Protein AF-A0A8T0EIS7-F1 (afdb_monomer_lite)

Radius of gyration: 14.75 Å; chains: 1; bounding box: 43×29×35 Å

Secondary structure (DSSP, 8-state):
-HHHHHHHHHHHTT-TT------BSSSTTTTPPPPHHHHHHHHHTT--------B--TTGGGS--TTT--TT--S----GGGG-SSS-S-----TTSSSSHHHHHHHHHHHHHHHHHHHHH-

Organism: Argiope bruennichi (NCBI:txid94029)

Sequence (122 aa):
MAEAVFAHLVRERIIEKWLIDSAATSDYHTGENPDSRAQSVMESHSIHMNHRARPLTANDFRKDIKRQAPKNCKAKILLLGDYDPEGPCIIEDPYYGVGDEGFEKVYEQCMRCCKAFLDKES

Foldseek 3Di:
DLQQLLVVVCVVVVPPPDDTDDEDQDCPQAQHFPDVLLQVLCVVVVGHGDHGYHHDDVVCLCADDDPPHDPDHDHDDDQLLVQQPPDDSDLDDCPPPDGNVSSNSSSVSSNRSSVSVVVVVD

InterPro domains:
  IPR023485 Phosphotyrosine protein phosphatase I [PF01451] (1-118)
  IPR023485 Phosphotyrosine protein phosphatase I [SM00226] (1-120)
  IPR036196 Phosphotyrosine protein phosphatase I superfamily [SSF52788] (1-119)
  IPR050438 Low Molecular Weight Phosphotyrosine Protein Phosphatase [PTHR11717] (1-120)

pLDDT: mean 87.35, std 12.49, range [50.53, 97.31]

Structure (mmCIF, N/CA/C/O backbone):
data_AF-A0A8T0EIS7-F1
#
_entry.id   AF-A0A8T0EIS7-F1
#
loop_
_atom_site.group_PDB
_atom_site.id
_atom_site.type_symbol
_atom_site.label_atom_id
_atom_site.label_alt_id
_atom_site.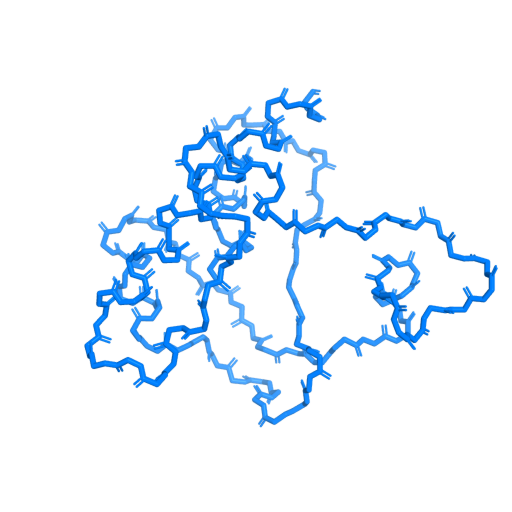label_comp_id
_atom_site.label_asym_id
_atom_site.label_entity_id
_atom_site.label_seq_id
_atom_site.pdbx_PDB_ins_code
_atom_site.Cartn_x
_atom_site.Cartn_y
_atom_site.Cartn_z
_atom_site.occupancy
_atom_site.B_iso_or_equiv
_atom_site.auth_seq_id
_atom_site.auth_comp_id
_atom_site.auth_asym_id
_atom_site.auth_atom_id
_atom_site.pdbx_PDB_model_num
ATOM 1 N N . MET A 1 1 ? 3.114 -1.698 -2.182 1.00 95.25 1 MET A N 1
ATOM 2 C CA . MET A 1 1 ? 3.823 -1.155 -1.001 1.00 95.25 1 MET A CA 1
ATOM 3 C C . MET A 1 1 ? 2.844 -0.795 0.109 1.00 95.25 1 MET A C 1
ATOM 5 O O . MET A 1 1 ? 2.935 -1.406 1.163 1.00 95.25 1 MET A O 1
ATOM 9 N N . ALA A 1 2 ? 1.857 0.079 -0.141 1.00 96.75 2 ALA A N 1
ATOM 10 C CA . ALA A 1 2 ? 0.849 0.487 0.852 1.00 96.75 2 ALA A CA 1
ATOM 11 C C . ALA A 1 2 ? 0.180 -0.676 1.621 1.00 96.75 2 ALA A C 1
ATOM 13 O O . ALA A 1 2 ? 0.142 -0.644 2.845 1.00 96.75 2 ALA A O 1
ATOM 14 N N . GLU A 1 3 ? -0.279 -1.728 0.929 1.00 96.81 3 GLU A N 1
ATOM 15 C CA . GLU A 1 3 ? -0.871 -2.925 1.562 1.00 96.81 3 GLU A CA 1
ATOM 16 C C . GLU A 1 3 ? 0.059 -3.555 2.605 1.00 96.81 3 GLU A C 1
ATOM 18 O O . GLU A 1 3 ? -0.331 -3.766 3.751 1.00 96.81 3 GLU A O 1
ATOM 23 N N . ALA A 1 4 ? 1.303 -3.830 2.211 1.00 96.75 4 ALA A N 1
ATOM 24 C CA . ALA A 1 4 ? 2.280 -4.489 3.065 1.00 96.75 4 ALA A CA 1
ATOM 25 C C . ALA A 1 4 ? 2.693 -3.602 4.249 1.00 96.75 4 ALA A C 1
ATOM 27 O O . ALA A 1 4 ? 2.795 -4.105 5.366 1.00 96.75 4 ALA A O 1
ATOM 28 N N . VAL A 1 5 ? 2.847 -2.289 4.028 1.00 97.31 5 VAL A N 1
ATOM 29 C CA . VAL A 1 5 ? 3.090 -1.303 5.095 1.00 97.31 5 VAL A CA 1
ATOM 30 C C . VAL A 1 5 ? 1.941 -1.289 6.102 1.00 97.31 5 VAL A C 1
ATOM 32 O O . VAL A 1 5 ? 2.166 -1.425 7.303 1.00 97.31 5 VAL A O 1
ATOM 35 N N . PHE A 1 6 ? 0.697 -1.173 5.633 1.00 96.50 6 PHE A N 1
ATOM 36 C CA . PHE A 1 6 ? -0.458 -1.124 6.526 1.00 96.50 6 PHE A CA 1
ATOM 37 C C . PHE A 1 6 ? -0.625 -2.437 7.301 1.00 96.50 6 PHE A C 1
ATOM 39 O O . PHE A 1 6 ? -0.831 -2.425 8.513 1.00 96.50 6 PHE A O 1
ATOM 46 N N . ALA A 1 7 ? -0.452 -3.579 6.631 1.00 95.12 7 ALA A N 1
ATOM 47 C CA . ALA A 1 7 ? -0.494 -4.887 7.273 1.00 95.12 7 ALA A CA 1
ATOM 48 C C . ALA A 1 7 ? 0.621 -5.075 8.311 1.00 95.12 7 ALA A C 1
ATOM 50 O O . ALA A 1 7 ? 0.397 -5.721 9.331 1.00 95.12 7 ALA A O 1
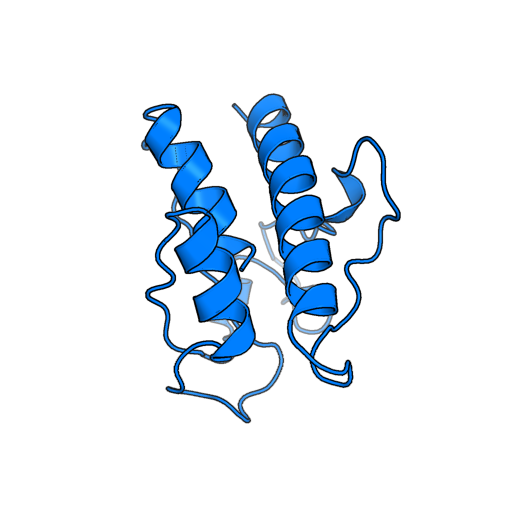ATOM 51 N N . HIS A 1 8 ? 1.813 -4.523 8.075 1.00 95.56 8 HIS A N 1
ATOM 52 C CA . HIS A 1 8 ? 2.894 -4.519 9.057 1.00 95.56 8 HIS A CA 1
ATOM 53 C C . HIS A 1 8 ? 2.494 -3.738 10.318 1.00 95.56 8 HIS A C 1
ATOM 55 O O . HIS A 1 8 ? 2.470 -4.324 11.398 1.00 95.56 8 HIS A O 1
ATOM 61 N N . LEU A 1 9 ? 2.041 -2.488 10.175 1.00 94.88 9 LEU A N 1
ATOM 62 C CA . LEU A 1 9 ? 1.617 -1.642 11.302 1.00 94.88 9 LEU A CA 1
ATOM 63 C C . LEU A 1 9 ? 0.463 -2.248 12.115 1.00 94.88 9 LEU A C 1
ATOM 65 O O . LEU A 1 9 ? 0.442 -2.181 13.343 1.00 94.88 9 LEU A O 1
ATOM 69 N N . VAL A 1 10 ? -0.509 -2.861 11.437 1.00 94.44 10 VAL A N 1
ATOM 70 C CA . VAL A 1 10 ? -1.638 -3.536 12.091 1.00 94.44 10 VAL A CA 1
ATOM 71 C C . VAL A 1 10 ? -1.171 -4.735 12.924 1.00 94.44 10 VAL A C 1
ATOM 73 O O . VAL A 1 10 ? -1.671 -4.933 14.035 1.00 94.44 10 VAL A O 1
ATOM 76 N N . ARG A 1 11 ? -0.196 -5.510 12.426 1.00 92.31 11 ARG A N 1
ATOM 77 C CA . ARG A 1 11 ? 0.397 -6.635 13.169 1.00 92.31 11 ARG A CA 1
ATOM 78 C C . ARG A 1 11 ? 1.207 -6.161 14.369 1.00 92.31 11 ARG A C 1
ATOM 80 O O . ARG A 1 11 ? 1.054 -6.738 15.439 1.00 92.31 11 ARG A O 1
ATOM 87 N N . GLU A 1 12 ? 2.006 -5.105 14.222 1.00 92.31 12 GLU A N 1
ATOM 88 C CA . GLU A 1 12 ? 2.786 -4.535 15.333 1.00 92.31 12 GLU A CA 1
ATOM 89 C C . GLU A 1 12 ? 1.899 -4.076 16.497 1.00 92.31 12 GLU A C 1
ATOM 91 O O . GLU A 1 12 ? 2.284 -4.189 17.659 1.00 92.31 12 GLU A O 1
ATOM 96 N N .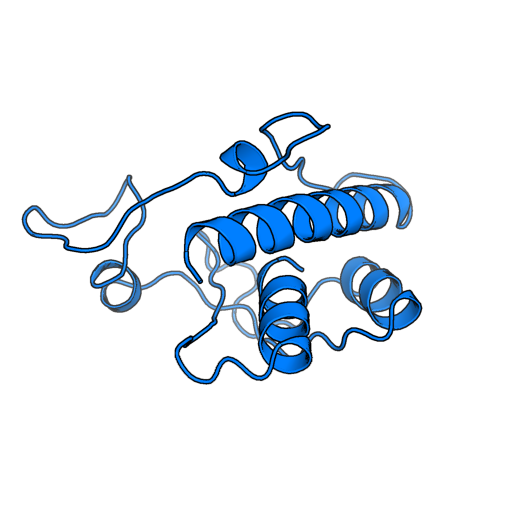 ARG A 1 13 ? 0.688 -3.596 16.196 1.00 91.38 13 ARG A N 1
ATOM 97 C CA . ARG A 1 13 ? -0.287 -3.155 17.204 1.00 91.38 13 ARG A CA 1
ATOM 98 C C . ARG A 1 13 ? -1.260 -4.240 17.664 1.00 91.38 13 ARG A C 1
ATOM 100 O O . ARG A 1 13 ? -2.089 -3.962 18.525 1.00 91.38 13 ARG A O 1
ATOM 107 N N . ILE A 1 14 ? -1.175 -5.451 17.107 1.00 87.81 14 ILE A N 1
ATOM 108 C CA . ILE A 1 14 ? -2.038 -6.595 17.450 1.00 87.81 14 ILE A CA 1
ATOM 109 C C . ILE A 1 14 ? -3.532 -6.256 17.247 1.00 87.81 14 ILE A C 1
ATOM 111 O O . ILE A 1 14 ? -4.389 -6.528 18.085 1.00 87.81 14 ILE A O 1
ATOM 115 N N . ILE A 1 15 ? -3.861 -5.613 16.120 1.00 84.69 15 ILE A N 1
ATOM 116 C CA . ILE A 1 15 ? -5.236 -5.204 15.804 1.00 84.69 15 ILE A CA 1
ATOM 117 C C . ILE A 1 15 ? -5.852 -6.185 14.794 1.00 84.69 15 ILE A C 1
ATOM 119 O O . ILE A 1 15 ? -5.688 -6.042 13.588 1.00 84.69 15 ILE A O 1
ATOM 123 N N . GLU A 1 16 ? -6.646 -7.149 15.254 1.00 80.56 16 GLU A N 1
ATOM 124 C CA . GLU A 1 16 ? -7.218 -8.199 14.383 1.00 80.56 16 GLU A CA 1
ATOM 125 C C . GLU A 1 16 ? -8.479 -7.775 13.596 1.00 80.56 16 GLU A C 1
ATOM 127 O O . GLU A 1 16 ? -9.115 -8.590 12.931 1.00 80.56 16 GLU A O 1
ATOM 132 N N . LYS A 1 17 ? -8.861 -6.490 13.636 1.00 88.06 17 LYS A N 1
ATOM 133 C CA . LYS A 1 17 ? -10.116 -5.996 13.030 1.00 88.06 17 LYS A CA 1
ATOM 134 C C . LYS A 1 17 ? -10.051 -5.761 11.516 1.00 88.06 17 LYS A C 1
ATOM 136 O O . LYS A 1 17 ? -11.078 -5.481 10.898 1.00 88.06 17 LYS A O 1
ATOM 141 N N . TRP A 1 18 ? -8.862 -5.824 10.921 1.00 89.81 18 TRP A N 1
ATOM 142 C CA . TRP A 1 18 ? -8.631 -5.378 9.548 1.00 89.81 18 TRP A CA 1
ATOM 143 C C . TRP A 1 18 ? -8.484 -6.541 8.567 1.00 89.81 18 TRP A C 1
ATOM 145 O O . TRP A 1 18 ? -7.688 -7.452 8.770 1.00 89.81 18 TRP A O 1
ATOM 155 N N . LEU A 1 19 ? -9.201 -6.445 7.446 1.00 90.56 19 LEU A N 1
ATOM 156 C CA . LEU A 1 19 ? -8.922 -7.209 6.232 1.00 90.56 19 LEU A CA 1
ATOM 157 C C . LEU A 1 19 ? -8.264 -6.262 5.223 1.00 90.56 19 LEU A C 1
ATOM 159 O O . LEU A 1 19 ? -8.862 -5.247 4.866 1.00 90.56 19 LEU A O 1
ATOM 163 N N . ILE A 1 20 ? -7.048 -6.594 4.792 1.00 93.19 20 ILE A N 1
ATOM 164 C CA . ILE A 1 20 ? -6.158 -5.714 4.023 1.00 93.19 20 ILE A CA 1
ATOM 165 C C . ILE A 1 20 ? -5.809 -6.413 2.708 1.00 93.19 20 ILE A C 1
ATOM 167 O O . ILE A 1 20 ? -5.521 -7.606 2.716 1.00 93.19 20 ILE A O 1
ATOM 171 N N . ASP A 1 21 ? -5.881 -5.681 1.599 1.00 94.12 21 ASP A N 1
ATOM 172 C CA . ASP A 1 21 ? -5.660 -6.187 0.240 1.00 94.12 21 ASP A CA 1
ATOM 173 C C . ASP A 1 21 ? -5.294 -5.011 -0.692 1.00 94.12 21 ASP A C 1
ATOM 175 O O . ASP A 1 21 ? -5.523 -3.848 -0.341 1.00 94.12 21 ASP A O 1
ATOM 179 N N . SER A 1 22 ? -4.765 -5.292 -1.884 1.00 94.06 22 SER A N 1
ATOM 180 C CA . SER A 1 22 ? -4.583 -4.309 -2.961 1.00 94.06 22 SER A CA 1
ATOM 181 C C . SER A 1 22 ? -5.123 -4.811 -4.302 1.00 94.06 22 SER A C 1
ATOM 183 O O . SER A 1 22 ? -5.486 -5.976 -4.464 1.00 94.06 22 SER A O 1
ATOM 185 N N . ALA A 1 23 ? -5.299 -3.888 -5.247 1.00 93.19 23 ALA A N 1
ATOM 186 C CA . ALA A 1 23 ? -5.780 -4.168 -6.595 1.00 93.19 23 ALA A CA 1
ATOM 187 C C . ALA A 1 23 ? -5.328 -3.062 -7.553 1.00 93.19 23 ALA A C 1
ATOM 189 O O . ALA A 1 23 ? -5.144 -1.912 -7.149 1.00 93.19 23 ALA A O 1
ATOM 190 N N . ALA A 1 24 ? -5.194 -3.403 -8.830 1.00 89.19 24 ALA A N 1
ATOM 191 C CA . ALA A 1 24 ? -4.849 -2.474 -9.894 1.00 89.19 24 ALA A CA 1
ATOM 192 C C . ALA A 1 24 ? -6.100 -1.990 -10.643 1.00 89.19 24 ALA A C 1
ATOM 194 O O . ALA A 1 24 ? -7.068 -2.723 -10.828 1.00 89.19 24 ALA A O 1
ATOM 195 N N . THR A 1 25 ? -6.079 -0.750 -11.127 1.00 85.56 25 THR A N 1
ATOM 196 C CA . THR A 1 25 ? -7.137 -0.212 -12.003 1.00 85.56 25 THR A CA 1
ATOM 197 C C . THR A 1 25 ? -7.047 -0.728 -13.442 1.00 85.56 25 THR A C 1
ATOM 199 O O . THR A 1 25 ? -7.992 -0.548 -14.208 1.00 85.56 25 THR A O 1
ATOM 202 N N . SER A 1 26 ? -5.928 -1.362 -13.802 1.00 84.56 26 SER A N 1
ATOM 203 C CA . SER A 1 26 ? -5.690 -2.041 -15.077 1.00 84.56 26 SER A CA 1
ATOM 204 C C . SER A 1 26 ? -5.346 -3.513 -14.842 1.00 84.56 26 SER A C 1
ATOM 206 O O . SER A 1 26 ? -5.044 -3.914 -13.719 1.00 84.56 26 SER A O 1
ATOM 208 N N . ASP A 1 27 ? -5.399 -4.318 -15.897 1.00 87.38 27 ASP A N 1
ATOM 209 C CA . ASP A 1 27 ? -5.149 -5.761 -15.875 1.00 87.38 27 ASP A CA 1
ATOM 210 C C . ASP A 1 27 ? -3.781 -6.165 -16.454 1.00 87.38 27 ASP A C 1
ATOM 212 O O . ASP A 1 27 ? -3.449 -7.351 -16.424 1.00 87.38 27 ASP A O 1
ATOM 216 N N . TYR A 1 28 ? -2.963 -5.206 -16.907 1.00 84.31 28 TYR A N 1
ATOM 217 C CA . TYR A 1 28 ? -1.684 -5.450 -17.594 1.00 84.31 28 TYR A CA 1
ATOM 218 C C . TYR A 1 28 ? -0.727 -6.385 -16.846 1.00 84.31 28 TYR A C 1
ATOM 220 O O . TYR A 1 28 ? -0.074 -7.208 -17.476 1.00 84.31 28 TYR A O 1
ATOM 228 N N . HIS A 1 29 ? -0.669 -6.273 -15.518 1.00 88.88 29 HIS A N 1
ATOM 229 C CA . HIS A 1 29 ? 0.262 -7.022 -14.668 1.00 88.88 29 HIS A CA 1
ATOM 230 C C . HIS A 1 29 ? -0.425 -8.143 -13.877 1.00 88.88 29 HIS A C 1
ATOM 232 O O . HIS A 1 29 ? 0.072 -8.585 -12.846 1.00 88.88 29 HIS A O 1
ATOM 238 N N . THR A 1 30 ? -1.610 -8.591 -14.301 1.00 93.00 30 THR A N 1
ATOM 239 C CA . THR A 1 30 ? -2.380 -9.588 -13.543 1.00 93.00 30 THR A CA 1
ATOM 240 C C . THR A 1 30 ? -1.585 -10.884 -13.336 1.00 93.00 30 THR A C 1
ATOM 242 O O . THR A 1 30 ? -1.123 -11.510 -14.284 1.00 93.00 30 THR A O 1
ATOM 245 N N . GLY A 1 31 ? -1.472 -11.320 -12.082 1.00 92.38 31 GLY A N 1
ATOM 246 C CA . GLY A 1 31 ? -0.754 -12.518 -11.647 1.00 92.38 31 GLY A CA 1
ATOM 247 C C . GLY A 1 31 ? 0.728 -12.294 -11.335 1.00 92.38 31 GLY A C 1
ATOM 248 O O . GLY A 1 31 ? 1.341 -13.156 -10.690 1.00 92.38 31 GLY A O 1
ATOM 249 N N . GLU A 1 32 ? 1.288 -11.153 -11.742 1.00 93.12 32 GLU A N 1
ATOM 250 C CA . GLU A 1 32 ? 2.693 -10.815 -11.531 1.00 93.12 32 GLU A CA 1
ATOM 251 C C . GLU A 1 32 ? 2.988 -10.484 -10.064 1.00 93.12 32 GLU A C 1
ATOM 253 O O . GLU A 1 32 ? 2.115 -10.084 -9.285 1.00 93.12 32 GLU A O 1
ATOM 258 N N . ASN A 1 33 ? 4.251 -10.682 -9.687 1.00 93.44 33 ASN A N 1
ATOM 259 C CA . ASN A 1 33 ? 4.766 -10.233 -8.401 1.00 93.44 33 ASN A CA 1
ATOM 260 C C . ASN A 1 33 ? 4.953 -8.703 -8.415 1.00 93.44 33 ASN A C 1
ATOM 262 O O . ASN A 1 33 ? 5.030 -8.107 -9.490 1.00 93.44 33 ASN A O 1
ATOM 266 N N .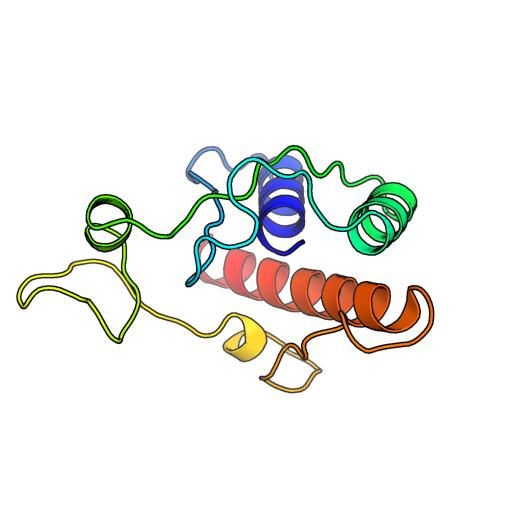 PRO A 1 34 ? 5.071 -8.055 -7.243 1.00 92.38 34 PRO A N 1
ATOM 267 C CA . PRO A 1 34 ? 5.399 -6.634 -7.171 1.00 92.38 34 PRO A CA 1
ATOM 268 C C . PRO A 1 34 ? 6.731 -6.319 -7.869 1.00 92.38 34 PRO A C 1
ATOM 270 O O . PRO A 1 34 ? 7.595 -7.188 -7.975 1.00 92.38 34 PRO A O 1
ATOM 273 N N . ASP A 1 35 ? 6.928 -5.072 -8.305 1.00 93.75 35 ASP A N 1
ATOM 274 C CA . ASP A 1 35 ? 8.197 -4.623 -8.902 1.00 93.75 35 ASP A CA 1
ATOM 275 C C . ASP A 1 35 ? 9.387 -4.990 -7.993 1.00 93.75 35 ASP A C 1
ATOM 277 O O . ASP A 1 35 ? 9.321 -4.820 -6.772 1.00 93.75 35 ASP A O 1
ATOM 281 N N . SER A 1 36 ? 10.470 -5.521 -8.564 1.00 94.38 36 SER A N 1
ATOM 282 C CA . SER A 1 36 ? 11.627 -5.981 -7.787 1.00 94.38 36 SER A CA 1
ATOM 283 C C . SER A 1 36 ? 12.299 -4.855 -6.998 1.00 94.38 36 SER A C 1
ATOM 285 O O . SER A 1 36 ? 12.829 -5.111 -5.920 1.00 94.38 36 SER A O 1
ATOM 287 N N . ARG A 1 37 ? 12.236 -3.606 -7.478 1.00 95.75 37 ARG A N 1
ATOM 288 C CA . ARG A 1 37 ? 12.740 -2.422 -6.762 1.00 95.75 37 ARG A CA 1
ATOM 289 C C . ARG A 1 37 ? 11.889 -2.131 -5.531 1.00 95.75 37 ARG A C 1
ATOM 291 O O . ARG A 1 37 ? 12.428 -1.906 -4.453 1.00 95.75 37 ARG A O 1
ATOM 298 N N . ALA A 1 38 ? 10.563 -2.225 -5.669 1.00 95.19 38 ALA A N 1
ATOM 299 C CA . ALA A 1 38 ? 9.646 -2.116 -4.536 1.00 95.19 38 ALA A CA 1
ATOM 300 C C . ALA A 1 38 ? 9.902 -3.222 -3.503 1.00 95.19 38 ALA A C 1
ATOM 302 O O . ALA A 1 38 ? 9.911 -2.944 -2.309 1.00 95.19 38 ALA A O 1
ATOM 303 N N . GLN A 1 39 ? 10.121 -4.461 -3.955 1.00 94.81 39 GLN A N 1
ATOM 304 C CA . GLN A 1 39 ? 10.452 -5.580 -3.067 1.00 94.81 39 GLN A CA 1
ATOM 305 C C . GLN A 1 39 ? 11.768 -5.328 -2.322 1.00 94.81 39 GLN A C 1
ATOM 307 O O . GLN A 1 39 ? 11.781 -5.423 -1.102 1.00 94.81 39 GLN A O 1
ATOM 312 N N . SER A 1 40 ? 12.826 -4.915 -3.028 1.00 95.38 40 SER A N 1
ATOM 313 C CA . SER A 1 40 ? 14.139 -4.611 -2.441 1.00 95.38 40 SER A CA 1
ATOM 314 C C . SER A 1 40 ? 14.065 -3.526 -1.362 1.00 95.38 40 SER A C 1
ATOM 316 O O . SER A 1 40 ? 14.630 -3.686 -0.282 1.00 95.38 40 SER A O 1
ATOM 318 N N . VAL A 1 41 ? 13.333 -2.438 -1.627 1.00 96.94 41 VAL A N 1
ATOM 319 C CA . VAL A 1 41 ? 13.086 -1.381 -0.633 1.00 96.94 41 VAL A CA 1
ATOM 320 C C . VAL A 1 41 ? 12.355 -1.942 0.581 1.00 96.94 41 VAL A C 1
ATOM 322 O O . VAL A 1 41 ? 12.784 -1.756 1.710 1.00 96.94 41 VAL A O 1
ATOM 325 N N . MET A 1 42 ? 11.266 -2.678 0.373 1.00 96.94 42 MET A N 1
ATOM 326 C CA . MET A 1 42 ? 10.477 -3.201 1.488 1.00 96.94 42 MET A CA 1
ATOM 327 C C . MET A 1 42 ? 11.256 -4.227 2.327 1.00 96.94 42 MET A C 1
ATOM 329 O O . MET A 1 42 ? 11.141 -4.226 3.552 1.00 96.94 42 MET A O 1
ATOM 333 N N . GLU A 1 43 ? 12.095 -5.050 1.693 1.00 95.88 43 GLU A N 1
ATOM 334 C CA . GLU A 1 43 ? 12.989 -5.998 2.364 1.00 95.88 43 GLU A CA 1
ATOM 335 C C . GLU A 1 43 ? 14.059 -5.301 3.212 1.00 95.88 43 GLU A C 1
ATOM 337 O O . GLU A 1 43 ? 14.336 -5.765 4.320 1.00 95.88 43 GLU A O 1
ATOM 342 N N . SER A 1 44 ? 14.612 -4.168 2.758 1.00 96.69 44 SER A N 1
ATOM 343 C CA . SER A 1 44 ? 15.575 -3.382 3.549 1.00 96.69 44 SER A CA 1
ATOM 344 C C . SER A 1 44 ? 14.962 -2.871 4.864 1.00 96.69 44 SER A C 1
ATOM 346 O O . SER A 1 44 ? 15.646 -2.792 5.886 1.00 96.69 44 SER A O 1
ATOM 348 N N . HIS A 1 45 ? 13.643 -2.648 4.867 1.00 96.69 45 HIS A N 1
ATOM 349 C CA . HIS A 1 45 ? 12.833 -2.294 6.038 1.00 96.69 45 HIS A CA 1
ATOM 350 C C . HIS A 1 45 ? 12.214 -3.504 6.755 1.00 96.69 45 HIS A C 1
ATOM 352 O O . HIS A 1 45 ? 11.372 -3.344 7.635 1.00 96.69 45 HIS A O 1
ATOM 358 N N . SER A 1 46 ? 12.622 -4.731 6.414 1.00 96.12 46 SER A N 1
ATOM 359 C CA . SER A 1 46 ? 12.102 -5.983 6.991 1.00 96.12 46 SER A CA 1
ATOM 360 C C . SER A 1 46 ? 10.592 -6.208 6.796 1.00 96.12 46 SER A C 1
ATOM 362 O O . SER A 1 46 ? 9.966 -6.987 7.524 1.00 96.12 46 SER A O 1
ATOM 364 N N . ILE A 1 47 ? 9.987 -5.574 5.788 1.00 95.81 47 ILE A N 1
ATOM 365 C CA . ILE A 1 47 ? 8.577 -5.749 5.434 1.00 95.81 47 ILE A CA 1
ATOM 366 C C . ILE A 1 47 ? 8.471 -6.620 4.187 1.00 95.81 47 ILE A C 1
ATOM 368 O O . ILE A 1 47 ? 8.880 -6.253 3.092 1.00 95.81 47 ILE A O 1
ATOM 372 N N . HIS A 1 48 ? 7.836 -7.777 4.332 1.00 90.81 48 HIS A N 1
ATOM 373 C CA . HIS A 1 48 ? 7.661 -8.698 3.216 1.00 90.81 48 HIS A CA 1
ATOM 374 C C . HIS A 1 48 ? 6.426 -8.330 2.390 1.00 90.81 48 HIS A C 1
ATOM 376 O O . HIS A 1 48 ? 5.323 -8.172 2.923 1.00 90.81 48 HIS A O 1
ATOM 382 N N . MET A 1 49 ? 6.600 -8.251 1.071 1.00 90.56 49 MET A N 1
ATOM 383 C CA . MET A 1 49 ? 5.504 -8.114 0.118 1.00 90.56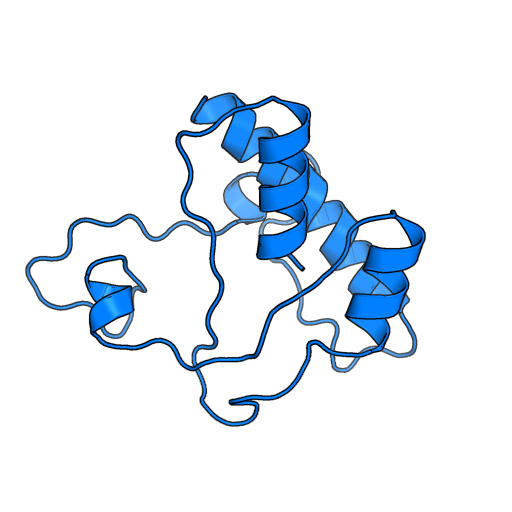 49 MET A CA 1
ATOM 384 C C . MET A 1 49 ? 5.150 -9.480 -0.470 1.00 90.56 49 MET A C 1
ATOM 386 O O . MET A 1 49 ? 5.861 -9.991 -1.326 1.00 90.56 49 MET A O 1
ATOM 390 N N . ASN A 1 50 ? 4.027 -10.058 -0.048 1.00 86.75 50 ASN A N 1
ATOM 391 C CA . ASN A 1 50 ? 3.505 -11.288 -0.640 1.00 86.75 50 ASN A CA 1
ATOM 392 C C . ASN A 1 50 ? 2.119 -11.025 -1.230 1.00 86.75 50 ASN A C 1
ATOM 394 O O . ASN A 1 50 ? 1.102 -11.237 -0.574 1.00 86.75 50 ASN A O 1
ATOM 398 N N . HIS A 1 51 ? 2.104 -10.504 -2.453 1.00 91.50 51 HIS A N 1
ATOM 399 C CA . HIS A 1 51 ? 0.888 -10.190 -3.191 1.00 91.50 51 HIS A CA 1
ATOM 400 C C . HIS A 1 51 ? 1.069 -10.568 -4.661 1.00 91.50 51 HIS A C 1
ATOM 402 O O . HIS A 1 51 ? 2.184 -10.542 -5.179 1.00 91.50 51 HIS A O 1
ATOM 408 N N . ARG A 1 52 ? -0.031 -10.891 -5.342 1.00 92.94 52 ARG A N 1
ATOM 409 C CA . ARG A 1 52 ? -0.062 -11.040 -6.800 1.00 92.94 52 ARG A CA 1
ATOM 410 C C . ARG A 1 52 ? -1.009 -10.015 -7.366 1.00 92.94 52 ARG A C 1
ATOM 412 O O . ARG A 1 52 ? -2.173 -9.997 -6.971 1.00 92.94 52 ARG A O 1
ATOM 419 N N . ALA A 1 53 ? -0.511 -9.203 -8.290 1.00 92.75 53 ALA A N 1
ATOM 420 C CA . ALA A 1 53 ? -1.306 -8.155 -8.897 1.00 92.75 53 ALA A CA 1
ATOM 421 C C . ALA A 1 53 ? -2.607 -8.740 -9.461 1.00 92.75 53 ALA A C 1
ATOM 423 O O . ALA A 1 53 ? -2.627 -9.773 -10.131 1.00 92.75 53 ALA A O 1
ATOM 424 N N . ARG A 1 54 ? -3.718 -8.086 -9.153 1.00 94.12 54 ARG A N 1
ATOM 425 C CA . ARG A 1 54 ? -5.045 -8.457 -9.635 1.00 94.12 54 ARG A CA 1
ATOM 426 C C . ARG A 1 54 ? -5.796 -7.192 -10.029 1.00 94.12 54 ARG A C 1
ATOM 428 O O . ARG A 1 54 ? -5.598 -6.157 -9.385 1.00 94.12 54 ARG A O 1
ATOM 435 N N . PRO A 1 55 ? -6.661 -7.247 -11.047 1.00 90.94 55 PRO A N 1
ATOM 436 C CA . PRO A 1 55 ? -7.475 -6.106 -11.399 1.00 90.94 55 PRO A CA 1
ATOM 437 C C . PRO A 1 55 ? -8.552 -5.898 -10.337 1.00 90.94 55 PRO A C 1
ATOM 439 O O . PRO A 1 55 ? -9.026 -6.835 -9.687 1.00 90.94 55 PRO A O 1
ATOM 442 N N . LEU A 1 56 ? -8.961 -4.650 -10.195 1.00 86.62 56 LEU A N 1
ATOM 443 C CA . LEU A 1 56 ? -10.120 -4.269 -9.421 1.00 86.62 56 LEU A CA 1
ATOM 444 C C . LEU A 1 56 ? -11.384 -4.815 -10.099 1.00 86.62 56 LEU A C 1
ATOM 446 O O . LEU A 1 56 ? -11.615 -4.626 -11.292 1.00 86.62 56 LEU A O 1
ATOM 450 N N . THR A 1 57 ? -12.217 -5.500 -9.328 1.00 83.81 57 THR A N 1
ATOM 451 C CA . THR A 1 57 ? -13.432 -6.175 -9.789 1.00 83.81 57 THR A CA 1
ATOM 452 C C . THR A 1 57 ? -14.679 -5.523 -9.203 1.00 83.81 57 THR A C 1
ATOM 454 O O . THR A 1 57 ? -14.625 -4.888 -8.154 1.00 83.81 57 THR A O 1
ATOM 457 N N . ALA A 1 58 ? -15.855 -5.765 -9.798 1.00 76.56 58 ALA A N 1
ATOM 458 C CA . ALA A 1 58 ? -17.153 -5.355 -9.234 1.00 76.56 58 ALA A CA 1
ATOM 459 C C . ALA A 1 58 ? -17.346 -5.772 -7.757 1.00 76.56 58 ALA A C 1
ATOM 461 O O . ALA A 1 58 ? -18.056 -5.102 -7.006 1.00 76.56 58 ALA A O 1
ATOM 462 N N . ASN A 1 59 ? -16.698 -6.857 -7.321 1.00 75.12 59 ASN A N 1
ATOM 463 C CA . ASN A 1 59 ? -16.725 -7.295 -5.926 1.00 75.12 59 ASN A CA 1
ATOM 464 C C . ASN A 1 59 ? -15.912 -6.383 -5.013 1.00 75.12 59 ASN A C 1
ATOM 466 O O . ASN A 1 59 ? -16.350 -6.118 -3.896 1.00 75.12 59 ASN A O 1
ATOM 470 N N . ASP A 1 60 ? -14.800 -5.850 -5.506 1.00 74.81 60 ASP A N 1
ATOM 471 C CA . ASP A 1 60 ? -14.040 -4.814 -4.818 1.00 74.81 60 ASP A CA 1
ATOM 472 C C . ASP A 1 60 ? -14.818 -3.508 -4.784 1.00 74.81 60 ASP A C 1
ATOM 474 O O . ASP A 1 60 ? -14.650 -2.747 -3.855 1.00 74.81 60 ASP A O 1
ATOM 478 N N . PHE A 1 61 ? -15.749 -3.274 -5.714 1.00 63.41 61 PHE A N 1
ATOM 479 C CA . PHE A 1 61 ? -16.677 -2.138 -5.664 1.00 63.41 61 PHE A CA 1
ATOM 480 C C . PHE A 1 61 ? -17.896 -2.355 -4.762 1.00 63.41 61 PHE A C 1
ATOM 482 O O . PHE A 1 61 ? -18.594 -1.392 -4.463 1.00 63.41 61 PHE A O 1
ATOM 489 N N . ARG A 1 62 ? -18.112 -3.555 -4.201 1.00 55.69 62 ARG A N 1
ATOM 490 C CA . ARG A 1 62 ? -18.823 -3.643 -2.908 1.00 55.69 62 ARG A CA 1
ATOM 491 C C . ARG A 1 62 ? -17.990 -3.011 -1.773 1.00 55.69 62 ARG A C 1
ATOM 493 O O . ARG A 1 62 ? -18.516 -2.843 -0.674 1.00 55.69 62 ARG A O 1
ATOM 500 N N . LYS A 1 63 ? -16.733 -2.634 -2.063 1.00 50.88 63 LYS A N 1
ATOM 501 C CA . LYS A 1 63 ? -15.722 -1.967 -1.226 1.00 50.88 63 LYS A CA 1
ATOM 502 C C . LYS A 1 63 ? -14.974 -0.765 -1.913 1.00 50.88 63 LYS A C 1
ATOM 504 O O . LYS A 1 63 ? -13.946 -0.356 -1.394 1.00 50.88 63 LYS A O 1
ATOM 509 N N . ASP A 1 64 ? -15.553 -0.146 -2.965 1.00 55.19 64 ASP A N 1
ATOM 510 C CA . ASP A 1 64 ? -15.256 1.171 -3.620 1.00 55.19 64 ASP A CA 1
ATOM 511 C C . ASP A 1 64 ? -13.999 1.494 -4.486 1.00 55.19 64 ASP A C 1
ATOM 513 O O . ASP A 1 64 ? -12.890 1.324 -4.006 1.00 55.19 64 ASP A O 1
ATOM 517 N N . ILE A 1 65 ? -14.201 2.175 -5.656 1.00 50.53 65 ILE A N 1
ATOM 518 C CA . ILE A 1 65 ? -13.377 3.243 -6.333 1.00 50.53 65 ILE A CA 1
ATOM 519 C C . ILE A 1 65 ? -14.270 4.124 -7.283 1.00 50.53 65 ILE A C 1
ATOM 521 O O . ILE A 1 65 ? -15.194 3.657 -7.948 1.00 50.53 65 ILE A O 1
ATOM 525 N N . LYS A 1 66 ? -14.004 5.441 -7.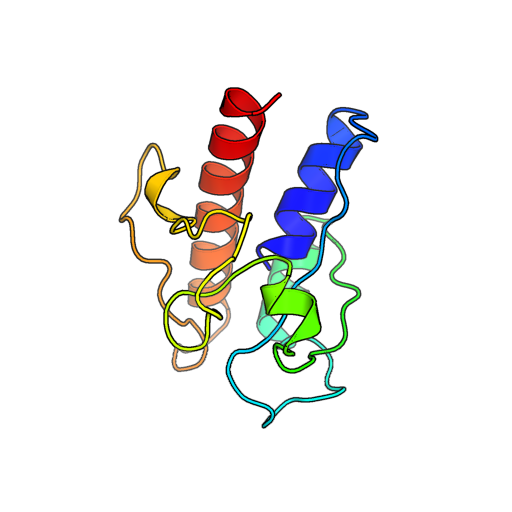377 1.00 52.75 66 LYS A N 1
ATOM 526 C CA . LYS A 1 66 ? -14.959 6.541 -7.715 1.00 52.75 66 LYS A CA 1
ATOM 527 C C . LYS A 1 66 ? -15.359 6.709 -9.192 1.00 52.75 66 LYS A C 1
ATOM 529 O O . LYS A 1 66 ? -16.097 7.637 -9.504 1.00 52.75 66 LYS A O 1
ATOM 534 N N . ARG A 1 67 ? -14.903 5.852 -10.113 1.00 53.31 67 ARG A N 1
ATOM 535 C CA . ARG A 1 67 ? -15.249 5.945 -11.553 1.00 53.31 67 ARG A CA 1
ATOM 536 C C . ARG A 1 67 ? -16.122 4.802 -12.084 1.00 53.31 67 ARG A C 1
ATOM 538 O O . ARG A 1 67 ? -16.706 4.960 -13.148 1.00 53.31 67 ARG A O 1
ATOM 545 N N . GLN A 1 68 ? -16.251 3.696 -11.346 1.00 52.47 68 GLN A N 1
ATOM 546 C CA . GLN A 1 68 ? -17.057 2.520 -11.730 1.00 52.47 68 GLN A CA 1
ATOM 547 C C . GLN A 1 68 ? -18.078 2.110 -10.648 1.00 52.47 68 GLN A C 1
ATOM 549 O O . GLN A 1 68 ? -18.694 1.050 -10.736 1.00 52.47 68 GLN A O 1
ATOM 554 N N . ALA A 1 69 ? -18.265 2.936 -9.615 1.00 51.09 69 ALA A N 1
ATOM 555 C CA . ALA A 1 69 ? -19.111 2.607 -8.472 1.00 51.09 69 ALA A CA 1
ATOM 556 C C . ALA A 1 69 ? -20.614 2.530 -8.853 1.00 51.09 69 ALA A C 1
ATOM 558 O O . ALA A 1 69 ? -21.160 3.495 -9.397 1.00 51.09 69 ALA A O 1
ATOM 559 N N . PRO A 1 70 ? -21.319 1.420 -8.545 1.00 57.25 70 PRO A N 1
ATOM 560 C CA . PRO A 1 70 ? -22.776 1.327 -8.672 1.00 57.25 70 PRO A CA 1
ATOM 561 C C . PRO A 1 70 ? -23.503 2.326 -7.751 1.00 57.25 70 PRO A C 1
ATOM 563 O O . PRO A 1 70 ? -22.993 2.680 -6.691 1.00 57.25 70 PRO A O 1
ATOM 566 N N . LYS A 1 71 ? -24.745 2.713 -8.094 1.00 56.81 71 LYS A N 1
ATOM 567 C CA . LYS A 1 71 ? -25.553 3.741 -7.387 1.00 56.81 71 LYS A CA 1
ATOM 568 C C . LYS A 1 71 ? -25.782 3.524 -5.869 1.00 56.81 71 LYS A C 1
ATOM 570 O O . LYS A 1 71 ? -26.203 4.469 -5.218 1.00 56.81 71 LYS A O 1
ATOM 575 N N . ASN A 1 72 ? -25.495 2.343 -5.303 1.00 60.34 72 ASN A N 1
ATOM 576 C CA . ASN A 1 72 ? -25.739 1.984 -3.891 1.00 60.34 72 ASN A CA 1
ATOM 577 C C . ASN A 1 72 ? -24.481 1.426 -3.177 1.00 60.34 72 ASN A C 1
ATOM 579 O O . ASN A 1 72 ? -24.537 0.371 -2.541 1.00 60.34 72 ASN A O 1
ATOM 583 N N . CYS A 1 73 ? -23.331 2.092 -3.311 1.00 61.38 73 CYS A N 1
ATOM 584 C CA . CYS A 1 73 ? -22.072 1.660 -2.690 1.00 61.38 73 CYS A CA 1
ATOM 585 C C . CYS A 1 73 ? -21.935 2.108 -1.213 1.00 61.38 73 CYS A C 1
ATOM 587 O O . CYS A 1 73 ? -22.442 3.165 -0.843 1.00 61.38 73 CYS A O 1
ATOM 589 N N . LYS A 1 74 ? -21.265 1.303 -0.365 1.00 67.56 74 LYS A N 1
ATOM 590 C CA . LYS A 1 74 ? -21.088 1.538 1.090 1.00 67.56 74 LYS A CA 1
ATOM 591 C C . LYS A 1 74 ? -19.681 1.946 1.527 1.00 67.56 74 LYS A C 1
ATOM 593 O O . LYS A 1 74 ? -19.515 2.318 2.689 1.00 67.56 74 LYS A O 1
ATOM 598 N N . ALA A 1 75 ? -18.668 1.778 0.692 1.00 70.06 75 ALA A N 1
ATOM 599 C CA . ALA A 1 75 ? -17.308 2.051 1.123 1.00 70.06 75 ALA A CA 1
ATOM 600 C C . ALA A 1 75 ? -16.987 3.557 0.993 1.00 70.06 75 ALA A C 1
ATOM 602 O O . ALA A 1 75 ? -17.850 4.394 0.702 1.00 70.06 75 ALA A O 1
ATOM 603 N N . LYS A 1 76 ? -15.762 3.939 1.344 1.00 80.69 76 LYS A N 1
ATOM 604 C CA . LYS A 1 76 ? -15.323 5.333 1.301 1.00 80.69 76 LYS A CA 1
ATOM 605 C C . LYS A 1 76 ? -14.035 5.403 0.515 1.00 80.69 76 LYS A C 1
ATOM 607 O O . LYS A 1 76 ? -13.073 4.716 0.832 1.00 80.69 76 LYS A O 1
ATOM 612 N N . ILE A 1 77 ? -14.031 6.265 -0.494 1.00 82.88 77 ILE A N 1
ATOM 613 C CA . ILE A 1 77 ? -12.869 6.463 -1.356 1.00 82.88 77 ILE A CA 1
ATOM 614 C C . ILE A 1 77 ? -12.135 7.679 -0.858 1.00 82.88 77 ILE A C 1
ATOM 616 O O . ILE A 1 77 ? -12.633 8.807 -0.986 1.00 82.88 77 ILE A O 1
ATOM 620 N N . LEU A 1 78 ? -10.971 7.388 -0.309 1.00 89.31 78 LEU A N 1
ATOM 621 C CA . LEU A 1 78 ? -10.059 8.312 0.326 1.00 89.31 78 LEU A CA 1
ATOM 622 C C . LEU A 1 78 ? -8.740 8.256 -0.432 1.00 89.31 78 LEU A C 1
ATOM 624 O O . LEU A 1 78 ? -8.391 7.217 -1.000 1.00 89.31 78 LEU A O 1
ATOM 628 N N . LEU A 1 79 ? -8.023 9.370 -0.452 1.00 91.81 79 LEU A N 1
ATOM 629 C CA . LEU A 1 79 ? -6.667 9.394 -0.961 1.00 91.81 79 LEU A CA 1
ATOM 630 C C . LEU A 1 79 ? -5.726 9.106 0.210 1.00 91.81 79 LEU A C 1
ATOM 632 O O . LEU A 1 79 ? -5.849 9.722 1.263 1.00 91.81 79 LEU A O 1
ATOM 636 N N . LEU A 1 80 ? -4.807 8.147 0.056 1.00 93.94 80 LEU A N 1
ATOM 637 C CA . LEU A 1 80 ? -3.918 7.757 1.157 1.00 93.94 80 LEU A CA 1
ATOM 638 C C . LEU A 1 80 ? -3.076 8.944 1.649 1.00 93.94 80 LEU A C 1
ATOM 640 O O . LEU A 1 80 ? -2.930 9.123 2.853 1.00 93.94 80 LEU A O 1
ATOM 644 N N . GLY A 1 81 ? -2.600 9.787 0.732 1.00 93.19 81 GLY A N 1
ATOM 645 C CA . GLY A 1 81 ? -1.829 10.977 1.082 1.00 93.19 81 GLY A CA 1
ATOM 646 C C . GLY A 1 81 ? -2.626 12.091 1.769 1.00 93.19 81 GLY A C 1
ATOM 647 O O . GLY A 1 81 ? -2.006 12.999 2.308 1.00 93.19 81 GLY A O 1
ATOM 648 N N . ASP A 1 82 ? -3.963 12.009 1.867 1.00 93.94 82 ASP A N 1
ATOM 649 C CA . ASP A 1 82 ? -4.739 12.903 2.754 1.00 93.94 82 ASP A CA 1
ATOM 650 C C . ASP A 1 82 ? -4.385 12.694 4.239 1.00 93.94 82 ASP A C 1
ATOM 652 O O . ASP A 1 82 ? -4.752 13.501 5.094 1.00 93.94 82 ASP A O 1
ATOM 656 N N . TYR A 1 83 ? -3.695 11.594 4.550 1.00 94.56 83 TYR A N 1
ATOM 657 C CA . TYR A 1 83 ? -3.232 11.241 5.884 1.00 94.56 83 TYR A CA 1
ATOM 658 C C . TYR A 1 83 ? -1.737 11.514 6.092 1.00 94.56 83 TYR A C 1
ATOM 660 O O . TYR A 1 83 ? -1.230 11.176 7.158 1.00 94.56 83 TYR A O 1
ATOM 668 N N . ASP A 1 84 ? -1.015 12.100 5.127 1.00 93.62 84 ASP A N 1
ATOM 669 C CA . ASP A 1 84 ? 0.389 12.476 5.340 1.00 93.62 84 ASP A CA 1
ATOM 670 C C . ASP A 1 84 ? 0.463 13.725 6.247 1.00 93.62 84 ASP A C 1
ATOM 672 O O . ASP A 1 84 ? -0.038 14.784 5.863 1.00 93.62 84 ASP A O 1
ATOM 676 N N . PRO A 1 85 ? 1.064 13.646 7.450 1.00 91.06 85 PRO A N 1
ATOM 677 C CA . PRO A 1 85 ? 1.214 14.802 8.332 1.00 91.06 85 PRO A CA 1
ATOM 678 C C . PRO A 1 85 ? 2.292 15.796 7.871 1.00 91.06 85 PRO A C 1
ATOM 680 O O . PRO A 1 85 ? 2.329 16.918 8.373 1.00 91.06 85 PRO A O 1
ATOM 683 N N . GLU A 1 86 ? 3.191 15.389 6.970 1.00 86.12 86 GLU A N 1
ATOM 684 C CA . GLU A 1 86 ? 4.432 16.119 6.667 1.00 86.12 86 GLU A CA 1
ATOM 685 C C . GLU A 1 86 ? 4.660 16.350 5.165 1.00 86.12 86 GLU A C 1
ATOM 687 O O . GLU A 1 86 ? 5.398 17.259 4.783 1.00 86.12 86 GLU A O 1
ATOM 692 N N . GLY A 1 87 ? 4.063 15.520 4.309 1.00 78.00 87 GLY A N 1
ATOM 693 C CA . GLY A 1 87 ? 4.364 15.457 2.881 1.00 78.00 87 GLY A CA 1
ATOM 694 C C . GLY A 1 87 ? 3.245 15.927 1.946 1.00 78.00 87 GLY A C 1
ATOM 695 O O . GLY A 1 87 ? 2.169 16.346 2.376 1.00 78.00 87 GLY A O 1
ATOM 696 N N . PRO A 1 88 ? 3.496 15.874 0.625 1.00 83.38 88 PRO A N 1
ATOM 697 C CA . PRO A 1 88 ? 2.470 16.139 -0.368 1.00 83.38 88 PRO A CA 1
ATOM 698 C C . PRO A 1 88 ? 1.399 15.042 -0.351 1.00 83.38 88 PRO A C 1
ATOM 700 O O . PRO A 1 88 ? 1.681 13.865 -0.152 1.00 83.38 88 PRO A O 1
ATOM 703 N N . CYS A 1 89 ? 0.168 15.441 -0.660 1.00 87.62 89 CYS A N 1
ATOM 704 C CA . CYS A 1 89 ? -0.992 14.551 -0.749 1.00 87.62 89 CYS A CA 1
ATOM 705 C C . CYS A 1 89 ? -0.865 13.489 -1.868 1.00 87.62 89 CYS A C 1
ATOM 707 O O . CYS A 1 89 ? -1.514 12.442 -1.833 1.00 87.62 89 CYS A O 1
ATOM 709 N N . ILE A 1 90 ? -0.031 13.740 -2.880 1.00 93.19 90 ILE A N 1
ATOM 710 C CA . ILE A 1 90 ? 0.155 12.828 -4.009 1.00 93.19 90 ILE A CA 1
ATOM 711 C C . ILE A 1 90 ? 1.344 11.902 -3.746 1.00 93.19 90 ILE A C 1
ATOM 713 O O . ILE A 1 90 ? 2.462 12.356 -3.501 1.00 93.19 90 ILE A O 1
ATOM 717 N N . ILE A 1 91 ? 1.079 10.598 -3.843 1.00 92.88 91 ILE A N 1
ATOM 718 C CA . ILE A 1 91 ? 2.100 9.553 -3.923 1.00 92.88 91 ILE A CA 1
ATOM 719 C C . ILE A 1 91 ? 2.417 9.361 -5.407 1.00 92.88 91 ILE A C 1
ATOM 721 O O . ILE A 1 91 ? 1.588 8.840 -6.155 1.00 92.88 91 ILE A O 1
ATOM 725 N N . GLU A 1 92 ? 3.582 9.846 -5.828 1.00 93.19 92 GLU A N 1
ATOM 726 C CA . GLU A 1 92 ? 4.029 9.807 -7.224 1.00 93.19 92 GLU A CA 1
ATOM 727 C C . GLU A 1 92 ? 4.348 8.377 -7.678 1.00 93.19 92 GLU A C 1
ATOM 729 O O . GLU A 1 92 ? 4.813 7.552 -6.890 1.00 93.19 92 GLU A O 1
ATOM 734 N N . ASP A 1 93 ? 4.125 8.089 -8.961 1.00 92.25 93 ASP A N 1
ATOM 735 C CA . ASP A 1 93 ? 4.478 6.797 -9.554 1.00 92.25 93 ASP A CA 1
ATOM 736 C C . ASP A 1 93 ? 6.010 6.687 -9.713 1.00 92.25 93 ASP A C 1
ATOM 738 O O . ASP A 1 93 ? 6.601 7.431 -10.505 1.00 92.25 93 ASP A O 1
ATOM 742 N N . PRO A 1 94 ? 6.683 5.763 -8.998 1.00 93.06 94 PRO A N 1
ATOM 743 C CA . PRO A 1 94 ? 8.136 5.644 -9.045 1.00 93.06 94 PRO A CA 1
ATOM 744 C C . PRO A 1 94 ? 8.637 4.889 -10.286 1.00 93.06 94 PRO A C 1
ATOM 746 O O . PRO A 1 94 ? 9.847 4.824 -10.507 1.00 93.06 94 PRO A O 1
ATOM 749 N N . TYR A 1 95 ? 7.748 4.297 -11.094 1.00 89.19 95 TYR A N 1
ATOM 750 C CA . TYR A 1 95 ? 8.105 3.305 -12.109 1.00 89.19 95 TYR A CA 1
ATOM 751 C C . TYR A 1 95 ? 9.101 3.820 -13.158 1.00 89.19 95 TYR A C 1
ATOM 753 O O . TYR A 1 95 ? 10.033 3.098 -13.527 1.00 89.19 95 TYR A O 1
ATOM 761 N N . TYR A 1 96 ? 8.932 5.074 -13.588 1.00 88.69 96 TYR A N 1
ATOM 762 C CA . TYR A 1 96 ? 9.764 5.737 -14.600 1.00 88.69 96 TYR A CA 1
ATOM 763 C C . TYR A 1 96 ? 11.030 6.398 -14.030 1.00 88.69 96 TYR A C 1
ATOM 765 O O . TYR A 1 96 ? 11.813 6.978 -14.784 1.00 88.69 96 TYR A O 1
ATOM 773 N N . GLY A 1 97 ? 11.234 6.333 -12.712 1.00 87.69 97 GLY A N 1
ATOM 774 C CA . GLY A 1 97 ? 12.451 6.805 -12.061 1.00 87.69 97 GLY A CA 1
ATOM 775 C C . GLY A 1 97 ? 13.649 5.885 -12.311 1.00 87.69 97 GLY A C 1
ATOM 776 O O . GLY A 1 97 ? 13.508 4.709 -12.654 1.00 87.69 97 GLY A O 1
ATOM 777 N N . VAL A 1 98 ? 14.851 6.427 -12.112 1.00 86.69 98 VAL A N 1
ATOM 778 C CA . VAL A 1 98 ? 16.097 5.648 -12.119 1.00 86.69 98 VAL A CA 1
ATOM 779 C C . VAL A 1 98 ? 16.348 5.104 -10.714 1.00 86.69 98 VAL A C 1
ATOM 781 O O . VAL A 1 98 ? 16.259 5.850 -9.743 1.00 86.69 98 VAL A O 1
ATOM 784 N N . GLY A 1 99 ? 16.693 3.820 -10.614 1.00 90.38 99 GLY A N 1
ATOM 785 C CA . GLY A 1 99 ? 17.006 3.179 -9.334 1.00 90.38 99 GLY A CA 1
ATOM 786 C C . GLY A 1 99 ? 15.780 2.953 -8.445 1.00 90.38 99 GLY A C 1
ATOM 787 O O . GLY A 1 99 ? 14.656 2.813 -8.931 1.00 90.38 99 GLY A O 1
ATOM 788 N N . ASP A 1 100 ? 16.023 2.871 -7.140 1.00 91.94 100 ASP A N 1
ATOM 789 C CA . ASP A 1 100 ? 15.046 2.570 -6.090 1.00 91.94 100 ASP A CA 1
ATOM 790 C C . ASP A 1 100 ? 14.648 3.793 -5.243 1.00 91.94 100 ASP A C 1
ATOM 792 O O . ASP A 1 100 ? 13.678 3.720 -4.494 1.00 91.94 100 ASP A O 1
ATOM 796 N N . GLU A 1 101 ? 15.296 4.948 -5.420 1.00 94.00 101 GLU A N 1
ATOM 797 C CA . GLU A 1 101 ? 15.023 6.175 -4.650 1.00 94.00 101 GLU A CA 1
ATOM 798 C C . GLU A 1 101 ? 13.549 6.611 -4.692 1.00 94.00 101 GLU A C 1
ATOM 800 O O . GLU A 1 101 ? 12.997 7.099 -3.705 1.00 94.00 101 GLU A O 1
ATOM 805 N N . GLY A 1 102 ? 12.890 6.449 -5.845 1.00 95.31 102 GLY A N 1
ATOM 806 C CA . GLY A 1 102 ? 11.460 6.734 -5.976 1.00 95.31 102 GLY A CA 1
ATOM 807 C C . GLY A 1 102 ? 10.607 5.793 -5.126 1.00 95.31 102 GLY A C 1
ATOM 808 O O . GLY A 1 102 ? 9.643 6.226 -4.500 1.00 95.31 102 GLY A O 1
ATOM 809 N N . PHE A 1 103 ? 10.987 4.517 -5.061 1.00 96.25 103 PHE A N 1
ATOM 810 C CA . PHE A 1 103 ? 10.302 3.523 -4.242 1.00 96.25 103 PHE A CA 1
ATOM 811 C C . PHE A 1 103 ? 10.530 3.785 -2.751 1.00 96.25 103 PHE A C 1
ATOM 813 O O . PHE A 1 103 ? 9.575 3.686 -1.986 1.00 96.25 103 PHE A O 1
ATOM 820 N N . GLU A 1 104 ? 11.730 4.205 -2.341 1.00 96.69 104 GLU A N 1
ATOM 821 C CA . GLU A 1 104 ? 12.007 4.612 -0.955 1.00 96.69 104 GLU A CA 1
ATOM 822 C C . GLU A 1 104 ? 11.095 5.769 -0.519 1.00 96.69 104 GLU A C 1
ATOM 824 O O . GLU A 1 104 ? 10.429 5.693 0.512 1.00 96.69 104 GLU A O 1
ATOM 829 N N . LYS A 1 105 ? 10.940 6.800 -1.360 1.00 94.94 105 LYS A N 1
ATOM 830 C CA . LYS A 1 105 ? 10.011 7.913 -1.083 1.00 94.94 105 LYS A CA 1
ATOM 831 C C . LYS A 1 105 ? 8.563 7.444 -0.938 1.00 94.94 105 LYS A C 1
ATOM 833 O O . LYS A 1 105 ? 7.850 7.902 -0.044 1.00 94.94 105 LYS A O 1
ATOM 838 N N . VAL A 1 106 ? 8.125 6.522 -1.800 1.00 96.19 106 VAL A N 1
ATOM 839 C CA . VAL A 1 106 ? 6.787 5.918 -1.711 1.00 96.19 106 VAL A CA 1
ATOM 840 C C . VAL A 1 106 ? 6.637 5.119 -0.419 1.00 96.19 106 VAL A C 1
ATOM 842 O O . VAL A 1 106 ? 5.582 5.191 0.212 1.00 96.19 106 VAL A O 1
ATOM 845 N N . TYR A 1 107 ? 7.665 4.377 -0.000 1.00 96.94 107 TYR A N 1
ATOM 846 C CA . TYR A 1 107 ? 7.674 3.667 1.276 1.00 96.94 107 TYR A CA 1
ATOM 847 C C . TYR A 1 107 ? 7.496 4.633 2.453 1.00 96.94 107 TYR A C 1
ATOM 849 O O . TYR A 1 107 ? 6.565 4.455 3.242 1.00 96.94 107 TYR A O 1
ATOM 857 N N . GLU A 1 108 ? 8.322 5.677 2.540 1.00 96.06 108 GLU A N 1
ATOM 858 C CA . GLU A 1 108 ? 8.270 6.664 3.622 1.00 96.06 108 GLU A CA 1
ATOM 859 C C . GLU A 1 108 ? 6.898 7.349 3.702 1.00 96.06 108 GLU A C 1
ATOM 861 O O . GLU A 1 108 ? 6.307 7.457 4.781 1.00 96.06 108 GLU A O 1
ATOM 866 N N . GLN A 1 109 ? 6.352 7.763 2.552 1.00 96.38 109 GLN A N 1
ATOM 867 C CA . GLN A 1 109 ? 5.004 8.325 2.464 1.00 96.38 109 GLN A CA 1
ATOM 868 C C . GLN A 1 109 ? 3.944 7.322 2.922 1.00 96.38 109 GLN A C 1
ATOM 870 O O . GLN A 1 109 ? 3.113 7.656 3.769 1.00 96.38 109 GLN A O 1
ATOM 875 N N . CYS A 1 110 ? 3.981 6.082 2.419 1.00 96.94 110 CYS A N 1
ATOM 876 C CA . CYS A 1 110 ? 3.053 5.036 2.845 1.00 96.94 110 CYS A CA 1
ATOM 877 C C . CYS A 1 110 ? 3.119 4.835 4.360 1.00 96.94 110 CYS A C 1
ATOM 879 O O . CYS A 1 110 ? 2.072 4.706 4.988 1.00 96.94 110 CYS A O 1
ATOM 881 N N . MET A 1 111 ? 4.317 4.839 4.947 1.00 96.50 111 MET A N 1
ATOM 882 C CA . MET A 1 111 ? 4.519 4.636 6.378 1.00 96.50 111 MET A CA 1
ATOM 883 C C . MET A 1 111 ? 3.863 5.739 7.208 1.00 96.50 111 MET A C 1
ATOM 885 O O . MET A 1 111 ? 3.061 5.443 8.098 1.00 96.50 111 MET A O 1
ATOM 889 N N . ARG A 1 112 ? 4.133 7.011 6.883 1.00 96.56 112 ARG A N 1
ATOM 890 C CA . ARG A 1 112 ? 3.519 8.154 7.577 1.00 96.56 112 ARG A CA 1
ATOM 891 C C . ARG A 1 112 ? 1.996 8.148 7.440 1.00 96.56 112 ARG A C 1
ATOM 893 O O . ARG A 1 112 ? 1.293 8.218 8.448 1.00 96.56 112 ARG A O 1
ATOM 900 N N . CYS A 1 113 ? 1.494 7.983 6.215 1.00 96.88 113 CYS A N 1
ATOM 901 C CA . CYS A 1 113 ? 0.060 7.990 5.929 1.00 96.88 113 CYS A CA 1
ATOM 902 C C . CYS A 1 113 ? -0.674 6.843 6.629 1.00 96.88 113 CYS A C 1
ATOM 904 O O . CYS A 1 113 ? -1.694 7.054 7.281 1.00 96.88 113 CYS A O 1
ATOM 906 N N . CYS A 1 114 ? -0.155 5.617 6.516 1.00 96.44 114 CYS A N 1
ATOM 907 C CA . CYS A 1 114 ? -0.772 4.432 7.108 1.00 96.44 114 CYS A CA 1
ATOM 908 C C . CYS A 1 114 ? -0.789 4.512 8.634 1.00 96.44 114 CYS A C 1
ATOM 910 O O . CYS A 1 114 ? -1.780 4.119 9.248 1.00 96.44 114 CYS A O 1
ATOM 912 N N . LYS A 1 115 ? 0.274 5.047 9.245 1.00 95.75 115 LYS A N 1
ATOM 913 C CA . LYS A 1 115 ? 0.335 5.267 10.691 1.00 95.75 115 LYS A CA 1
ATOM 914 C C . LYS A 1 115 ? -0.721 6.274 11.145 1.00 95.75 115 LYS A C 1
ATOM 916 O O . LYS A 1 115 ? -1.498 5.952 12.038 1.00 95.75 115 LYS A O 1
ATOM 921 N N . ALA A 1 116 ? -0.804 7.432 10.491 1.00 95.62 116 ALA A N 1
ATOM 922 C CA . ALA A 1 116 ? -1.788 8.465 10.815 1.00 95.62 116 ALA A CA 1
ATOM 923 C C . ALA A 1 116 ? -3.237 8.001 10.579 1.00 95.62 116 ALA A C 1
ATOM 925 O O . ALA A 1 116 ? -4.123 8.274 11.390 1.00 95.62 116 ALA A O 1
ATOM 926 N N . PHE A 1 117 ? -3.485 7.260 9.494 1.00 95.25 117 PHE A N 1
ATOM 927 C CA . PHE A 1 117 ? -4.778 6.625 9.241 1.00 95.25 117 PHE A CA 1
ATOM 928 C C . PHE A 1 117 ? -5.135 5.635 10.351 1.00 95.25 117 PHE A C 1
ATOM 930 O O . PHE A 1 117 ? -6.234 5.699 10.903 1.00 95.25 117 PHE A O 1
ATOM 937 N N . LEU A 1 118 ? -4.201 4.748 10.711 1.00 94.00 118 LEU A N 1
ATOM 938 C CA . LEU A 1 118 ? -4.423 3.770 11.767 1.00 94.00 118 LEU A CA 1
ATOM 939 C C . LEU A 1 118 ? -4.696 4.462 13.102 1.00 94.00 118 LEU A C 1
ATOM 941 O O . LEU A 1 118 ? -5.637 4.071 13.774 1.00 94.00 118 LEU A O 1
ATOM 945 N N . ASP A 1 119 ? -3.949 5.506 13.465 1.00 92.75 119 ASP A N 1
ATOM 946 C CA . ASP A 1 119 ? -4.170 6.282 14.696 1.00 92.75 119 ASP A CA 1
ATOM 947 C C . ASP A 1 119 ? -5.574 6.899 14.765 1.00 92.75 119 ASP A C 1
ATOM 949 O O . ASP A 1 119 ? -6.175 6.947 15.835 1.00 92.75 119 ASP A O 1
ATOM 953 N N . LYS A 1 120 ? -6.116 7.346 13.628 1.00 91.31 120 LYS A N 1
ATOM 954 C CA . LYS A 1 120 ? -7.440 7.975 13.557 1.00 91.31 120 LYS A CA 1
ATOM 955 C C . LYS A 1 120 ? -8.598 6.975 13.601 1.00 91.31 120 LYS A C 1
ATOM 957 O O . LYS A 1 120 ? -9.663 7.306 14.115 1.00 91.31 120 LYS A O 1
ATOM 962 N N . GLU A 1 121 ? -8.413 5.792 13.022 1.00 86.81 121 GLU A N 1
ATOM 963 C CA . GLU A 1 121 ? -9.464 4.775 12.869 1.00 86.81 121 GLU A CA 1
ATOM 964 C C . GLU A 1 121 ? -9.331 3.608 13.872 1.00 86.81 121 GLU A C 1
ATOM 966 O O . GLU A 1 121 ? -10.112 2.650 13.818 1.00 86.81 121 GLU A O 1
ATOM 971 N N . SER A 1 122 ? -8.327 3.640 14.759 1.00 74.19 122 SER A N 1
ATOM 972 C CA . SER A 1 122 ? -8.138 2.671 15.855 1.00 74.19 122 SER A CA 1
ATOM 973 C C . SER A 1 122 ? -9.162 2.876 16.954 1.00 74.19 122 SER A C 1
ATOM 975 O O . SER A 1 122 ? -9.858 1.865 17.216 1.00 74.19 122 SER A O 1
#